Protein AF-A0A2I0IE44-F1 (afdb_monomer_lite)

Radius of gyration: 18.52 Å; chains: 1; bounding box: 37×47×38 Å

Sequence (103 aa):
MDSDAEGVPSEFFDYFKVLCIQGFLTCRKHAERIILLVEMLQDSGFPCFKGGPRTIQNLRKRFHLSLTEEQCVSLVLSLISSSLDAWRTRQYDYYQRVLNGIL

Structure (mmCIF, N/CA/C/O backbone):
data_AF-A0A2I0IE44-F1
#
_entry.id   AF-A0A2I0IE44-F1
#
loop_
_atom_site.group_PDB
_atom_site.id
_atom_site.type_symbol
_atom_site.label_atom_id
_atom_site.label_alt_id
_atom_site.label_comp_id
_atom_site.label_asym_id
_atom_site.label_entity_id
_atom_site.label_seq_id
_atom_site.pdbx_PDB_ins_code
_atom_site.Cartn_x
_atom_site.Cartn_y
_atom_site.Cartn_z
_atom_site.occupancy
_atom_site.B_iso_or_equiv
_atom_site.auth_seq_id
_atom_site.auth_comp_id
_atom_site.auth_asym_id
_atom_site.auth_atom_id
_atom_site.pdbx_PDB_model_num
ATOM 1 N N . MET A 1 1 ? 16.761 -21.976 -12.981 1.00 43.94 1 MET A N 1
ATOM 2 C CA . MET A 1 1 ? 15.441 -21.642 -13.531 1.00 43.94 1 MET A CA 1
ATOM 3 C C . MET A 1 1 ? 15.698 -20.416 -14.352 1.00 43.94 1 MET A C 1
ATOM 5 O O . MET A 1 1 ? 15.938 -19.352 -13.790 1.00 43.94 1 MET A O 1
ATOM 9 N N . ASP A 1 2 ? 15.869 -20.648 -15.640 1.00 37.50 2 ASP A N 1
ATOM 10 C CA . ASP A 1 2 ? 16.315 -19.639 -16.583 1.00 37.50 2 ASP A CA 1
ATOM 11 C C . ASP A 1 2 ? 15.215 -18.581 -16.668 1.00 37.50 2 ASP A C 1
ATOM 13 O O . ASP A 1 2 ? 14.102 -18.836 -17.125 1.00 37.50 2 ASP A O 1
ATOM 17 N N . SER A 1 3 ? 15.490 -17.430 -16.054 1.00 48.53 3 SER A N 1
ATOM 18 C CA . SER A 1 3 ? 14.628 -16.252 -16.085 1.00 48.53 3 SER A CA 1
ATOM 19 C C . SER A 1 3 ? 14.875 -15.546 -17.408 1.00 48.53 3 SER A C 1
ATOM 21 O O . SER A 1 3 ? 15.515 -14.498 -17.438 1.00 48.53 3 SER A O 1
ATOM 23 N N . ASP A 1 4 ? 14.427 -16.151 -18.504 1.00 46.28 4 ASP A N 1
ATOM 24 C CA . ASP A 1 4 ? 14.764 -15.654 -19.831 1.00 46.28 4 ASP A CA 1
ATOM 25 C C . ASP A 1 4 ? 13.620 -14.815 -20.421 1.00 46.28 4 ASP A C 1
ATOM 27 O O . ASP A 1 4 ? 12.501 -15.286 -20.616 1.00 46.28 4 ASP A O 1
ATOM 31 N N . ALA A 1 5 ? 13.989 -13.552 -20.679 1.00 45.94 5 ALA A N 1
ATOM 32 C CA . ALA A 1 5 ? 13.273 -12.415 -21.267 1.00 45.94 5 ALA A CA 1
ATOM 33 C C . ALA A 1 5 ? 12.023 -11.914 -20.503 1.00 45.94 5 ALA A C 1
ATOM 35 O O . ALA A 1 5 ? 10.921 -12.374 -20.765 1.00 45.94 5 ALA A O 1
ATOM 36 N N . GLU A 1 6 ? 12.210 -10.894 -19.641 1.00 48.81 6 GLU A N 1
ATOM 37 C CA . GLU A 1 6 ? 11.210 -10.049 -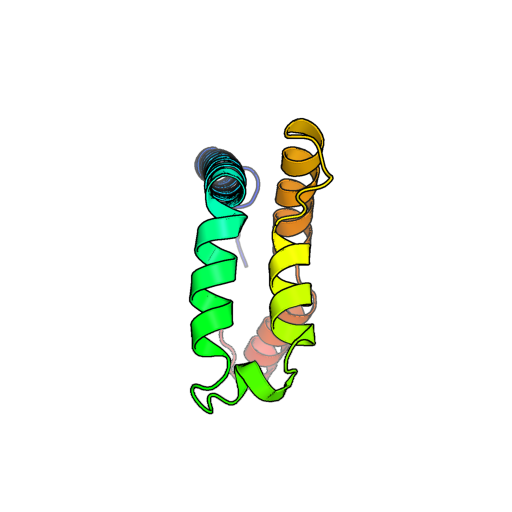18.923 1.00 48.81 6 GLU A CA 1
ATOM 38 C C . GLU A 1 6 ? 11.106 -10.227 -17.381 1.00 48.81 6 GLU A C 1
ATOM 40 O O . GLU A 1 6 ? 10.175 -9.729 -16.749 1.00 48.81 6 GLU A O 1
ATOM 45 N N . GLY A 1 7 ? 12.077 -10.870 -16.720 1.00 66.56 7 GLY A N 1
ATOM 46 C CA . GLY A 1 7 ? 12.286 -10.721 -15.266 1.00 66.56 7 GLY A CA 1
ATOM 47 C C . GLY A 1 7 ? 12.885 -9.351 -14.889 1.00 66.56 7 GLY A C 1
ATOM 48 O O . GLY A 1 7 ? 13.353 -8.621 -15.759 1.00 66.56 7 GLY A O 1
ATOM 49 N N . VAL A 1 8 ? 12.884 -8.993 -13.591 1.00 60.09 8 VAL A N 1
ATOM 50 C CA . VAL A 1 8 ? 13.475 -7.747 -13.034 1.00 60.09 8 VAL A CA 1
ATOM 51 C C . VAL A 1 8 ? 14.882 -7.541 -13.631 1.00 60.09 8 VAL A C 1
ATOM 53 O O . VAL A 1 8 ? 15.761 -8.316 -13.257 1.00 60.09 8 VAL A O 1
ATOM 56 N N . PRO A 1 9 ? 15.159 -6.585 -14.547 1.00 65.88 9 PRO A N 1
ATOM 57 C CA . PRO A 1 9 ? 14.498 -5.323 -14.893 1.00 65.88 9 PRO A CA 1
ATOM 58 C C . PRO A 1 9 ? 13.933 -5.305 -16.331 1.00 65.88 9 PRO A C 1
ATOM 60 O O . PRO A 1 9 ? 14.685 -5.273 -17.305 1.00 65.88 9 PRO A O 1
ATOM 63 N N . SER A 1 10 ? 12.610 -5.255 -16.468 1.00 83.62 10 SER A N 1
ATOM 64 C CA . SER A 1 10 ? 11.941 -5.187 -17.769 1.00 83.62 10 SER A CA 1
ATOM 65 C C . SER A 1 10 ? 11.063 -3.941 -17.889 1.00 83.62 10 SER A C 1
ATOM 67 O O . SER A 1 10 ? 10.593 -3.415 -16.876 1.00 83.62 10 SER A O 1
ATOM 69 N N . GLU A 1 11 ? 10.818 -3.470 -19.117 1.00 85.88 11 GLU A N 1
ATOM 70 C CA . GLU A 1 11 ? 9.967 -2.296 -19.360 1.00 85.88 11 GLU A CA 1
ATOM 71 C C . GLU A 1 11 ? 8.549 -2.524 -18.816 1.00 85.88 11 GLU A C 1
ATOM 73 O O . GLU A 1 11 ? 7.972 -1.651 -18.161 1.00 85.88 11 GLU A O 1
ATOM 78 N N . PHE A 1 12 ? 8.012 -3.735 -18.989 1.00 87.62 12 PHE A N 1
ATOM 79 C CA . PHE A 1 12 ? 6.715 -4.107 -18.431 1.00 87.62 12 PHE A CA 1
ATOM 80 C C . PHE A 1 12 ? 6.732 -4.161 -16.899 1.00 87.62 12 PHE A C 1
ATOM 82 O O . PHE A 1 12 ? 5.744 -3.779 -16.263 1.00 87.62 12 PHE A O 1
ATOM 89 N N . PHE A 1 13 ? 7.844 -4.574 -16.283 1.00 87.75 13 PHE A N 1
ATOM 90 C CA . PHE A 1 13 ? 7.976 -4.555 -14.828 1.00 87.75 13 PHE A CA 1
ATOM 91 C C . PHE A 1 13 ? 8.060 -3.127 -14.268 1.00 87.75 13 PHE A C 1
ATOM 93 O O . PHE A 1 13 ? 7.472 -2.832 -13.223 1.00 87.75 13 PHE A O 1
ATOM 100 N N . ASP A 1 14 ? 8.731 -2.214 -14.965 1.00 89.94 14 ASP A N 1
ATOM 101 C CA . ASP A 1 14 ? 8.757 -0.801 -14.586 1.00 89.94 14 ASP A CA 1
ATOM 102 C C . ASP A 1 14 ? 7.391 -0.135 -14.783 1.00 89.94 14 ASP A C 1
ATOM 104 O O . ASP A 1 14 ? 6.924 0.584 -13.893 1.00 89.94 14 ASP A O 1
ATOM 108 N N . TYR A 1 15 ? 6.684 -0.453 -15.870 1.00 93.12 15 TYR A N 1
ATOM 109 C CA . TYR A 1 15 ? 5.306 -0.007 -16.072 1.00 93.12 15 TYR A CA 1
ATOM 110 C C . TYR A 1 15 ? 4.367 -0.520 -14.969 1.00 93.12 15 TYR A C 1
ATOM 112 O O . TYR A 1 15 ? 3.573 0.246 -14.416 1.00 93.12 15 TYR A O 1
ATOM 120 N N . PHE A 1 16 ? 4.513 -1.782 -14.559 1.00 93.44 16 PHE A N 1
ATOM 121 C CA . PHE A 1 16 ? 3.801 -2.342 -13.411 1.00 93.44 16 PHE A CA 1
ATOM 122 C C . PHE A 1 16 ? 4.056 -1.542 -12.123 1.00 93.44 16 PHE A C 1
ATOM 124 O O . PHE A 1 16 ? 3.097 -1.180 -11.435 1.00 93.44 16 PHE A O 1
ATOM 131 N N . LYS A 1 17 ? 5.315 -1.197 -11.804 1.00 94.38 17 LYS A N 1
ATOM 132 C CA . LYS A 1 17 ? 5.633 -0.368 -10.623 1.00 94.38 17 LYS A CA 1
ATOM 133 C C . LYS A 1 17 ? 4.926 0.984 -10.686 1.00 94.38 17 LYS A C 1
ATOM 135 O O . LYS A 1 17 ? 4.355 1.411 -9.681 1.00 94.38 17 LYS A O 1
ATOM 140 N N . VAL A 1 18 ? 4.942 1.639 -11.850 1.00 96.44 18 VAL A N 1
ATOM 141 C CA . VAL A 1 18 ? 4.254 2.922 -12.069 1.00 96.44 18 VAL A CA 1
ATOM 142 C C . VAL A 1 18 ? 2.759 2.785 -11.780 1.00 96.44 18 VAL A C 1
ATOM 144 O O . VAL A 1 18 ? 2.216 3.575 -11.004 1.00 96.44 18 VAL A O 1
ATOM 147 N N . LEU A 1 19 ? 2.105 1.755 -12.323 1.00 97.88 19 LEU A N 1
ATOM 148 C CA . LEU A 1 19 ? 0.686 1.491 -12.072 1.00 97.88 19 LEU A CA 1
ATOM 149 C C . LEU A 1 19 ? 0.399 1.203 -10.591 1.00 97.88 19 LEU A C 1
ATOM 151 O O . LEU A 1 19 ? -0.582 1.713 -10.050 1.00 97.88 19 LEU A O 1
ATOM 155 N N . CYS A 1 20 ? 1.259 0.448 -9.900 1.00 97.44 20 CYS A N 1
ATOM 156 C CA . CYS A 1 20 ? 1.121 0.204 -8.462 1.00 97.44 20 CYS A CA 1
ATOM 157 C C . CYS A 1 20 ? 1.197 1.496 -7.642 1.00 97.44 20 CYS A C 1
ATOM 159 O O . CYS A 1 20 ? 0.387 1.693 -6.733 1.00 97.44 20 CYS A O 1
ATOM 161 N N . ILE A 1 21 ? 2.138 2.387 -7.964 1.00 97.69 21 ILE A N 1
ATOM 162 C CA . ILE A 1 21 ? 2.280 3.688 -7.298 1.00 97.69 21 ILE A CA 1
ATOM 163 C C . ILE A 1 21 ? 1.028 4.539 -7.536 1.00 97.69 21 ILE A C 1
ATOM 165 O O . ILE A 1 21 ? 0.436 5.047 -6.582 1.00 97.69 21 ILE A O 1
ATOM 169 N N . GLN A 1 22 ? 0.586 4.658 -8.791 1.00 98.00 22 GLN A N 1
ATOM 170 C CA . GLN A 1 22 ? -0.610 5.424 -9.153 1.00 98.00 22 GLN A CA 1
ATOM 171 C C . GLN A 1 22 ? -1.871 4.873 -8.477 1.00 98.00 22 GLN A C 1
ATOM 173 O O . GLN A 1 22 ? -2.672 5.640 -7.931 1.00 98.00 22 GLN A O 1
ATOM 178 N N . GLY A 1 23 ? -2.030 3.548 -8.457 1.00 97.94 23 GLY A N 1
ATOM 179 C CA . GLY A 1 23 ? -3.120 2.869 -7.766 1.00 97.94 23 GLY A CA 1
ATOM 180 C C . GLY A 1 23 ? -3.104 3.152 -6.265 1.00 97.94 23 GLY A C 1
ATOM 181 O O . GLY A 1 23 ? -4.126 3.538 -5.699 1.00 97.94 23 GLY A O 1
ATOM 182 N N . PHE A 1 24 ? -1.938 3.058 -5.621 1.00 97.94 24 PHE A N 1
ATOM 183 C CA . PHE A 1 24 ? -1.795 3.352 -4.195 1.00 97.94 24 PHE A CA 1
ATOM 184 C C . PHE A 1 24 ? -2.134 4.813 -3.861 1.00 97.94 24 PHE A C 1
ATOM 186 O O . PHE A 1 24 ? -2.909 5.070 -2.936 1.00 97.94 24 PHE A O 1
ATOM 193 N N . LEU A 1 25 ? -1.623 5.775 -4.636 1.00 97.31 25 LEU A N 1
ATOM 194 C CA . LEU A 1 25 ? -1.939 7.200 -4.472 1.00 97.31 25 LEU A CA 1
ATOM 195 C C . LEU A 1 25 ? -3.433 7.484 -4.683 1.00 97.31 25 LEU A C 1
ATOM 197 O O . LEU A 1 25 ? -4.031 8.255 -3.932 1.00 97.31 25 LEU A O 1
ATOM 201 N N . THR A 1 26 ? -4.067 6.824 -5.651 1.00 97.50 26 THR A N 1
ATOM 202 C CA . THR A 1 26 ? -5.510 6.961 -5.903 1.00 97.50 26 THR A CA 1
ATOM 203 C C . THR A 1 26 ? -6.336 6.405 -4.745 1.00 97.50 26 THR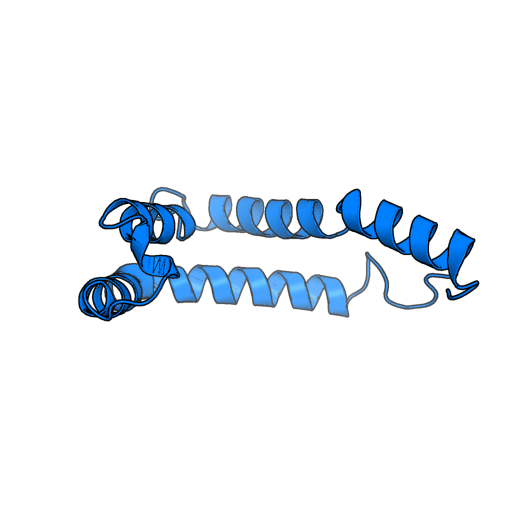 A C 1
ATOM 205 O O . THR A 1 26 ? -7.245 7.072 -4.251 1.00 97.50 26 THR A O 1
ATOM 208 N N . CYS A 1 27 ? -5.977 5.228 -4.231 1.00 97.12 27 CYS A N 1
ATOM 209 C CA . CYS A 1 27 ? -6.602 4.644 -3.046 1.00 97.12 27 CYS A CA 1
ATOM 210 C C . CYS A 1 27 ? -6.486 5.564 -1.820 1.00 97.12 27 CYS A C 1
ATOM 212 O O . CYS A 1 27 ? -7.453 5.713 -1.075 1.00 97.12 27 CYS A O 1
ATOM 214 N N . ARG A 1 28 ? -5.341 6.236 -1.633 1.00 97.38 28 ARG A N 1
ATOM 215 C CA . ARG A 1 28 ? -5.141 7.212 -0.547 1.00 97.38 28 ARG A CA 1
ATOM 216 C C . ARG A 1 28 ? -6.093 8.400 -0.626 1.00 97.38 28 ARG A C 1
ATOM 218 O O . ARG A 1 28 ? -6.631 8.795 0.405 1.00 97.38 28 ARG A O 1
ATOM 225 N N . LYS A 1 29 ? -6.354 8.928 -1.828 1.00 96.81 29 LYS A N 1
ATOM 226 C CA . LYS A 1 29 ? -7.318 10.029 -2.040 1.00 96.81 29 LYS A CA 1
ATOM 227 C C . LYS A 1 29 ? -8.735 9.666 -1.581 1.00 96.81 29 LYS A C 1
ATOM 229 O O . LYS A 1 29 ? -9.498 10.545 -1.195 1.00 96.81 29 LYS A O 1
ATOM 234 N N . HIS A 1 30 ? -9.075 8.377 -1.581 1.00 97.31 30 HIS A N 1
ATOM 235 C CA . HIS A 1 30 ? -10.384 7.864 -1.175 1.00 97.31 30 HIS A CA 1
ATOM 236 C C . HIS A 1 30 ? -10.354 7.051 0.131 1.00 97.31 30 HIS A C 1
ATOM 238 O O . HIS A 1 30 ? -11.325 6.354 0.435 1.00 97.31 30 HIS A O 1
ATOM 244 N N . ALA A 1 31 ? -9.277 7.147 0.920 1.00 97.50 31 ALA A N 1
ATOM 245 C CA . ALA A 1 31 ? -9.064 6.302 2.094 1.00 97.50 31 ALA A CA 1
ATOM 246 C C . ALA A 1 31 ? -10.201 6.401 3.120 1.00 97.50 31 ALA A C 1
ATOM 248 O O . ALA A 1 31 ? -10.692 5.370 3.565 1.00 97.50 31 ALA A O 1
ATOM 249 N N . GLU A 1 32 ? -10.677 7.609 3.447 1.00 97.19 32 GLU A N 1
ATOM 250 C CA . GLU A 1 32 ? -11.757 7.791 4.433 1.00 97.19 32 GLU A CA 1
ATOM 251 C C . GLU A 1 32 ? -13.058 7.102 4.008 1.00 97.19 32 GLU A C 1
ATOM 253 O O . GLU A 1 32 ? -13.712 6.454 4.820 1.00 97.19 32 GLU A O 1
ATOM 258 N N . ARG A 1 33 ? -13.402 7.158 2.713 1.00 97.69 33 ARG A N 1
ATOM 259 C CA . ARG A 1 33 ? -14.591 6.476 2.184 1.00 97.69 33 ARG A CA 1
ATOM 260 C C . ARG A 1 33 ? -14.454 4.959 2.293 1.00 97.69 33 ARG A C 1
ATOM 262 O O . ARG A 1 33 ? -15.415 4.288 2.654 1.00 97.69 33 ARG A O 1
ATOM 269 N N . ILE A 1 34 ? -13.274 4.420 1.985 1.00 97.00 34 ILE A N 1
ATOM 270 C CA . ILE A 1 34 ? -13.002 2.981 2.097 1.00 97.00 34 ILE A CA 1
ATOM 271 C C . ILE A 1 34 ? -13.051 2.545 3.566 1.00 97.00 34 ILE A C 1
ATOM 273 O O . ILE A 1 34 ? -13.686 1.543 3.883 1.00 97.00 34 ILE A O 1
ATOM 277 N N . ILE A 1 35 ? -12.414 3.301 4.464 1.00 96.69 35 ILE A N 1
ATOM 278 C CA . ILE A 1 35 ? -12.371 3.005 5.901 1.00 96.69 35 ILE A CA 1
ATOM 279 C C . ILE A 1 35 ? -13.782 2.998 6.487 1.00 96.69 35 ILE A C 1
ATOM 281 O O . ILE A 1 35 ? -14.133 2.030 7.154 1.00 96.69 35 ILE A O 1
ATOM 285 N N . LEU A 1 36 ? -14.601 4.007 6.176 1.00 96.25 36 LEU A N 1
ATOM 286 C CA . LEU A 1 36 ? -15.984 4.091 6.647 1.00 96.25 36 LEU A CA 1
ATOM 287 C C . LEU A 1 36 ? -16.816 2.876 6.211 1.00 96.25 36 LEU A C 1
ATOM 289 O O . LEU A 1 36 ? -17.551 2.305 7.010 1.00 96.25 36 LEU A O 1
ATOM 293 N N . LEU A 1 37 ? -16.681 2.445 4.952 1.00 95.62 37 LEU A N 1
ATOM 294 C CA . LEU A 1 37 ? -17.378 1.254 4.456 1.00 95.62 37 LEU A CA 1
ATOM 295 C C . LEU A 1 37 ? -16.986 -0.006 5.233 1.00 95.62 37 LEU A C 1
ATOM 297 O O . LEU A 1 37 ? -17.846 -0.818 5.560 1.00 95.62 37 LEU A O 1
ATOM 301 N N . VAL A 1 38 ? -15.699 -0.167 5.540 1.00 94.75 38 VAL A N 1
ATOM 302 C CA . VAL A 1 38 ? -15.201 -1.324 6.295 1.00 94.75 38 VAL A CA 1
ATOM 303 C C . VAL A 1 38 ? -15.602 -1.246 7.771 1.00 94.75 38 VAL A C 1
ATOM 305 O O . VAL A 1 38 ? -15.905 -2.275 8.368 1.00 94.75 38 VAL A O 1
ATOM 308 N N . GLU A 1 39 ? -15.651 -0.049 8.351 1.00 93.62 39 GLU A N 1
ATOM 309 C CA . GLU A 1 39 ? -16.113 0.185 9.723 1.00 93.62 39 GLU A CA 1
ATOM 310 C C . GLU A 1 39 ? -17.590 -0.189 9.896 1.00 93.62 39 GLU A C 1
ATOM 312 O O . GLU A 1 39 ? -17.931 -0.895 10.842 1.00 93.62 39 GLU A O 1
ATOM 317 N N . MET A 1 40 ? -18.453 0.153 8.933 1.00 93.44 40 MET A N 1
ATOM 318 C CA . MET A 1 40 ? -19.863 -0.272 8.940 1.00 93.44 40 MET A CA 1
ATOM 319 C C . MET A 1 40 ? -20.041 -1.798 8.874 1.00 93.44 40 MET A C 1
ATOM 321 O O . MET A 1 40 ? -21.066 -2.321 9.303 1.00 93.44 40 MET A O 1
ATOM 325 N N . LEU A 1 41 ? -19.054 -2.526 8.345 1.00 92.19 41 LEU A N 1
ATOM 326 C CA . LEU A 1 41 ? -19.073 -3.989 8.268 1.00 92.19 41 LEU A CA 1
ATOM 327 C C . LEU A 1 41 ? -18.510 -4.666 9.523 1.00 92.19 41 LEU A C 1
ATOM 329 O O . LEU A 1 41 ? -18.512 -5.897 9.586 1.00 92.19 41 LEU A O 1
ATOM 333 N N . GLN A 1 42 ? -18.032 -3.914 10.518 1.00 89.88 42 GLN A N 1
ATOM 334 C CA . GLN A 1 42 ? -17.360 -4.488 11.685 1.00 89.88 42 GLN A CA 1
ATOM 335 C C . GLN A 1 42 ? -18.266 -5.447 12.481 1.00 89.88 42 GLN A C 1
ATOM 337 O O . GLN A 1 42 ? -17.782 -6.465 12.976 1.00 89.88 42 GLN A O 1
ATOM 342 N N . ASP A 1 43 ? -19.576 -5.188 12.513 1.00 87.19 43 ASP A N 1
ATOM 343 C CA . ASP A 1 43 ? -20.572 -6.004 13.228 1.00 87.19 43 ASP A CA 1
ATOM 344 C C . ASP A 1 43 ? -21.174 -7.140 12.376 1.00 87.19 43 ASP A C 1
ATOM 346 O O . ASP A 1 43 ? -22.098 -7.831 12.797 1.00 87.19 43 ASP A O 1
ATOM 350 N N . SER A 1 44 ? -20.628 -7.389 11.181 1.00 91.19 44 SER A N 1
ATOM 351 C CA . SER A 1 44 ? -21.080 -8.462 10.275 1.00 91.19 44 SER A CA 1
ATOM 352 C C . SER A 1 44 ? -20.856 -9.886 10.803 1.00 91.19 44 SER A C 1
ATOM 354 O O . SER A 1 44 ? -21.378 -10.843 10.235 1.00 91.19 44 SER A O 1
ATOM 356 N N . GLY A 1 45 ? -20.040 -10.057 11.848 1.00 88.31 45 GLY A N 1
ATOM 357 C CA . GLY A 1 45 ? -19.666 -11.368 12.387 1.00 88.31 45 GLY A CA 1
ATOM 358 C C . GLY A 1 45 ? -18.554 -12.091 11.613 1.00 88.31 45 GLY A C 1
ATOM 359 O O . GLY A 1 45 ? -18.225 -13.232 11.950 1.00 88.31 45 GLY A O 1
ATOM 360 N N . PHE A 1 46 ? -17.928 -11.465 10.604 1.00 92.25 46 PHE A N 1
ATOM 361 C CA . PHE A 1 46 ? -16.836 -12.114 9.870 1.00 92.25 46 PHE A CA 1
ATOM 362 C C . PHE A 1 46 ? -15.574 -12.314 10.733 1.00 92.25 46 PHE A C 1
ATOM 364 O O . PHE A 1 46 ? -15.173 -11.414 11.477 1.00 92.25 46 PHE A O 1
ATOM 371 N N . PRO A 1 47 ? -14.855 -13.450 10.589 1.00 92.94 47 PRO A N 1
ATOM 372 C CA . PRO A 1 47 ? -13.665 -13.744 11.393 1.00 92.94 47 PRO A CA 1
ATOM 373 C C . PRO A 1 47 ? -12.541 -12.701 11.304 1.00 92.94 47 PRO A C 1
ATOM 375 O O . PRO A 1 47 ? -11.780 -12.543 12.257 1.00 92.94 47 PRO A O 1
ATOM 378 N N . CYS A 1 48 ? -12.429 -11.976 10.189 1.00 88.44 48 CYS A N 1
ATOM 379 C CA . CYS A 1 48 ? -11.434 -10.916 10.001 1.00 88.44 48 CYS A CA 1
ATOM 380 C C . CYS A 1 48 ? -11.667 -9.685 10.902 1.00 88.44 48 CYS A C 1
ATOM 382 O O . CYS A 1 48 ? -10.720 -8.947 11.186 1.00 88.44 48 CYS A O 1
ATOM 384 N N . PHE A 1 49 ? -12.886 -9.497 11.419 1.00 92.94 49 PHE A N 1
ATOM 385 C CA . PHE A 1 49 ? -13.231 -8.433 12.365 1.00 92.94 49 PHE A CA 1
ATOM 386 C C . PHE A 1 49 ? -13.076 -8.839 13.835 1.00 92.94 49 PHE A C 1
ATOM 388 O O . PHE A 1 49 ? -13.304 -8.014 14.712 1.00 92.94 49 PHE A O 1
ATOM 395 N N . LYS A 1 50 ? -12.582 -10.050 14.145 1.00 87.50 50 LYS A N 1
ATOM 396 C CA . LYS A 1 50 ? -12.289 -10.470 15.535 1.00 87.50 50 LYS A CA 1
ATOM 397 C C . LYS A 1 50 ? -11.301 -9.550 16.262 1.00 87.50 50 LYS A C 1
ATOM 399 O O . LYS A 1 50 ? -11.300 -9.498 17.485 1.00 87.50 50 LYS A O 1
ATOM 404 N N . GLY A 1 51 ? -10.465 -8.821 15.519 1.00 84.31 51 GLY A N 1
ATOM 405 C CA . GLY A 1 51 ? -9.582 -7.786 16.065 1.00 84.31 51 GLY A CA 1
ATOM 406 C C . GLY A 1 51 ? -10.301 -6.501 16.501 1.00 84.31 51 GLY A C 1
ATOM 407 O O . GLY A 1 51 ? -9.649 -5.606 17.042 1.00 84.31 51 GLY A O 1
ATOM 408 N N . GLY A 1 52 ? -11.611 -6.389 16.258 1.00 87.44 52 GLY A N 1
ATOM 409 C CA . GLY A 1 52 ? -12.440 -5.240 16.605 1.00 87.44 52 GLY A CA 1
ATOM 410 C C . GLY A 1 52 ? -11.880 -3.926 16.041 1.00 87.44 52 GLY A C 1
ATOM 411 O O . GLY A 1 52 ? -11.368 -3.911 14.915 1.00 87.44 52 GLY A O 1
ATOM 412 N N . PRO A 1 53 ? -11.861 -2.840 16.839 1.00 88.94 53 PRO A N 1
ATOM 413 C CA . PRO A 1 53 ? -11.339 -1.538 16.414 1.00 88.94 53 PRO A CA 1
ATOM 414 C C . PRO A 1 53 ? -9.887 -1.576 15.910 1.00 88.94 53 PRO A C 1
ATOM 416 O O . PRO A 1 53 ? -9.477 -0.747 15.094 1.00 88.94 53 PRO A O 1
ATOM 419 N N . ARG A 1 54 ? -9.081 -2.554 16.355 1.00 92.56 54 ARG A N 1
ATOM 420 C CA . ARG A 1 54 ? -7.692 -2.712 15.900 1.00 92.56 54 ARG A CA 1
ATOM 421 C C . ARG A 1 54 ? -7.618 -3.061 14.414 1.00 92.56 54 ARG A C 1
ATOM 423 O O . ARG A 1 54 ? -6.670 -2.642 13.750 1.00 92.56 54 ARG A O 1
ATOM 430 N N . THR A 1 55 ? -8.595 -3.792 13.878 1.00 92.94 55 THR A N 1
ATOM 431 C CA . THR A 1 55 ? -8.659 -4.123 12.446 1.00 92.94 55 THR A CA 1
ATOM 432 C C . THR A 1 55 ? -8.798 -2.853 11.605 1.00 92.94 55 THR A C 1
ATOM 434 O O . THR A 1 55 ? -8.035 -2.668 10.654 1.00 92.94 55 THR A O 1
ATOM 437 N N . ILE A 1 56 ? -9.682 -1.937 12.007 1.00 94.75 56 ILE A N 1
ATOM 438 C CA . ILE A 1 56 ? -9.896 -0.652 11.325 1.00 94.75 56 ILE A CA 1
ATOM 439 C C . ILE A 1 56 ? -8.668 0.257 11.462 1.00 94.75 56 ILE A C 1
ATOM 441 O O . ILE A 1 56 ? -8.199 0.825 10.474 1.00 94.75 56 ILE A O 1
ATOM 445 N N . GLN A 1 57 ? -8.060 0.327 12.651 1.00 94.38 57 GLN A N 1
ATOM 446 C CA . GLN A 1 57 ? -6.813 1.079 12.845 1.00 94.38 57 GLN A CA 1
ATOM 447 C C . GLN A 1 57 ? -5.668 0.547 11.974 1.00 94.38 57 GLN A C 1
ATOM 449 O O . GLN A 1 57 ? -4.910 1.328 11.398 1.00 94.38 57 GLN A O 1
ATOM 454 N N . ASN A 1 58 ? -5.535 -0.775 11.852 1.00 95.31 58 ASN A N 1
ATOM 455 C CA . ASN A 1 58 ? -4.534 -1.390 10.984 1.00 95.31 58 ASN A CA 1
ATOM 456 C C . ASN A 1 58 ? -4.800 -1.072 9.508 1.00 95.31 58 ASN A C 1
ATOM 458 O O . ASN A 1 58 ? -3.852 -0.783 8.780 1.00 95.31 58 ASN A O 1
ATOM 462 N N . LEU A 1 59 ? -6.063 -1.079 9.070 1.00 96.00 59 LEU A N 1
ATOM 463 C CA . LEU A 1 59 ? -6.433 -0.658 7.719 1.00 96.00 59 LEU A CA 1
ATOM 464 C C . LEU A 1 59 ? -6.038 0.802 7.469 1.00 96.00 59 LEU A C 1
ATOM 466 O O . LEU A 1 59 ? -5.364 1.087 6.483 1.00 96.00 59 LEU A O 1
ATOM 470 N N . ARG A 1 60 ? -6.367 1.715 8.391 1.00 96.69 60 ARG A N 1
ATOM 471 C CA . ARG A 1 60 ? -5.988 3.133 8.289 1.00 96.69 60 ARG A CA 1
ATOM 472 C C . ARG A 1 60 ? -4.473 3.313 8.178 1.00 96.69 60 ARG A C 1
ATOM 474 O O . ARG A 1 60 ? -4.004 4.074 7.334 1.00 96.69 60 ARG A O 1
ATOM 481 N N . LYS A 1 61 ? -3.700 2.568 8.977 1.00 96.75 61 LYS A N 1
ATOM 482 C CA . LYS A 1 61 ? -2.228 2.587 8.926 1.00 96.75 61 LYS A CA 1
ATOM 483 C C . LYS A 1 61 ? -1.682 2.188 7.553 1.00 96.75 61 LYS A C 1
ATOM 485 O O . LYS A 1 61 ? -0.726 2.807 7.101 1.00 96.75 61 LYS A O 1
ATOM 490 N N . ARG A 1 62 ? -2.311 1.230 6.861 1.00 97.06 62 ARG A N 1
ATOM 491 C CA . ARG A 1 62 ? -1.885 0.769 5.523 1.00 97.06 62 ARG A CA 1
ATOM 492 C C . ARG A 1 62 ? -2.006 1.831 4.431 1.00 97.06 62 ARG A C 1
ATOM 494 O O . ARG A 1 62 ? -1.332 1.712 3.416 1.00 97.06 62 ARG A O 1
ATOM 501 N N . PHE A 1 63 ? -2.817 2.871 4.622 1.00 97.38 63 PHE A N 1
ATOM 502 C CA . PHE A 1 63 ? -2.869 3.991 3.678 1.00 97.38 63 PHE A CA 1
ATOM 503 C C . PHE A 1 63 ? -1.713 4.982 3.859 1.00 97.38 63 PHE A C 1
ATOM 505 O O . PHE A 1 63 ? -1.467 5.786 2.964 1.00 97.38 63 PHE A O 1
ATOM 512 N N . HIS A 1 64 ? -0.984 4.935 4.982 1.00 96.38 64 HIS A N 1
ATOM 513 C CA . HIS A 1 64 ? 0.163 5.805 5.268 1.00 96.38 64 HIS A CA 1
ATOM 514 C C . HIS A 1 64 ? -0.125 7.315 5.131 1.00 96.38 64 HIS A C 1
ATOM 516 O O . HIS A 1 64 ? 0.730 8.068 4.672 1.00 96.38 64 HIS A O 1
ATOM 522 N N . LEU A 1 65 ? -1.322 7.774 5.516 1.00 95.81 65 LEU A N 1
ATOM 523 C CA . LEU A 1 65 ? -1.832 9.133 5.240 1.00 95.81 65 LEU A CA 1
ATOM 524 C C . LEU A 1 65 ? -0.940 10.294 5.726 1.00 95.81 65 LEU A C 1
ATOM 526 O O . LEU A 1 65 ? -1.091 11.407 5.241 1.00 95.81 65 LEU A O 1
ATOM 530 N N . SER A 1 66 ? -0.009 10.046 6.649 1.00 95.88 66 SER A N 1
ATOM 531 C CA . SER A 1 66 ? 0.963 11.035 7.132 1.00 95.88 66 SER A CA 1
ATOM 532 C C . SER A 1 66 ? 2.159 11.267 6.199 1.00 95.88 66 SER A C 1
ATOM 534 O O . SER A 1 66 ? 2.914 12.207 6.418 1.00 95.88 66 SER A O 1
ATOM 536 N N . LEU A 1 67 ? 2.382 10.395 5.211 1.00 96.44 67 LEU A N 1
ATOM 537 C CA . LEU A 1 67 ? 3.493 10.507 4.262 1.00 96.44 67 LEU A CA 1
ATOM 538 C C . LEU A 1 67 ? 3.150 11.446 3.102 1.00 96.44 67 LEU A C 1
ATOM 540 O O . LEU A 1 67 ? 1.997 11.487 2.669 1.00 96.44 67 LEU A O 1
ATOM 544 N N . THR A 1 68 ? 4.153 12.123 2.545 1.00 97.00 68 THR A N 1
ATOM 545 C CA . THR A 1 68 ? 4.025 12.867 1.277 1.00 97.00 68 THR A CA 1
ATOM 546 C C . THR A 1 68 ? 3.913 11.916 0.081 1.00 97.00 68 THR A C 1
ATOM 548 O O . THR A 1 68 ? 4.223 10.728 0.196 1.00 97.00 68 THR A O 1
ATOM 551 N N . GLU A 1 69 ? 3.485 12.408 -1.088 1.00 94.50 69 GLU A N 1
ATOM 552 C CA . GLU A 1 69 ? 3.404 11.573 -2.300 1.00 94.50 69 GLU A CA 1
ATOM 553 C C . GLU A 1 69 ? 4.773 10.993 -2.694 1.00 94.50 69 GLU A C 1
ATOM 555 O O . GLU A 1 69 ? 4.873 9.802 -2.982 1.00 94.50 69 GLU A O 1
ATOM 560 N N . GLU A 1 70 ? 5.843 11.786 -2.595 1.00 95.31 70 GLU A N 1
ATOM 561 C CA . GLU A 1 70 ? 7.223 11.344 -2.850 1.00 95.31 70 GLU A CA 1
ATOM 562 C C . GLU A 1 70 ? 7.653 10.215 -1.901 1.00 95.31 70 GLU A C 1
ATOM 564 O O . GLU A 1 70 ? 8.197 9.197 -2.327 1.00 95.31 70 GLU A O 1
ATOM 569 N N . GLN A 1 71 ? 7.346 10.339 -0.607 1.00 97.44 71 GLN A N 1
ATOM 570 C CA . GLN A 1 71 ? 7.625 9.282 0.370 1.00 97.44 71 GLN A CA 1
ATOM 571 C C . GLN A 1 71 ? 6.815 8.008 0.086 1.00 97.44 71 GLN A C 1
ATOM 573 O O . GLN A 1 71 ? 7.286 6.901 0.356 1.00 97.44 71 GLN A O 1
ATOM 578 N N . CYS A 1 72 ? 5.614 8.140 -0.480 1.00 96.25 72 CYS A N 1
ATOM 579 C CA . CYS A 1 72 ? 4.784 6.997 -0.860 1.00 96.25 72 CYS A CA 1
ATOM 580 C C . CYS A 1 72 ? 5.349 6.227 -2.044 1.00 96.25 72 CYS A C 1
ATOM 582 O O . CYS A 1 72 ? 5.247 5.004 -2.060 1.00 96.25 72 CYS A O 1
ATOM 584 N N . VAL A 1 73 ? 5.954 6.918 -3.010 1.00 96.75 73 VAL A N 1
ATOM 585 C CA . VAL A 1 73 ? 6.647 6.275 -4.133 1.00 96.75 73 VAL A CA 1
ATOM 586 C C . VAL A 1 73 ? 7.727 5.338 -3.588 1.00 96.75 73 VAL A C 1
ATOM 588 O O . VAL A 1 73 ? 7.709 4.141 -3.876 1.00 96.75 73 VAL A O 1
ATOM 591 N N . SER A 1 74 ? 8.595 5.851 -2.711 1.00 97.19 74 SER A N 1
ATOM 592 C CA . SER A 1 74 ? 9.649 5.061 -2.064 1.00 97.19 74 SER A CA 1
ATOM 593 C C . SER A 1 74 ? 9.090 3.895 -1.245 1.00 97.19 74 SER A C 1
ATOM 595 O O . SER A 1 74 ? 9.610 2.781 -1.317 1.00 97.19 74 SER A O 1
ATOM 597 N N . LEU A 1 75 ? 7.996 4.116 -0.507 1.00 96.69 75 LEU A N 1
ATOM 598 C CA . LEU A 1 75 ? 7.311 3.061 0.239 1.00 96.69 75 LEU A CA 1
ATOM 599 C C . LEU A 1 75 ? 6.825 1.940 -0.689 1.00 96.69 75 LEU A C 1
ATOM 601 O O . LEU A 1 75 ? 7.145 0.779 -0.448 1.00 96.69 75 LEU A O 1
ATOM 605 N N . VAL A 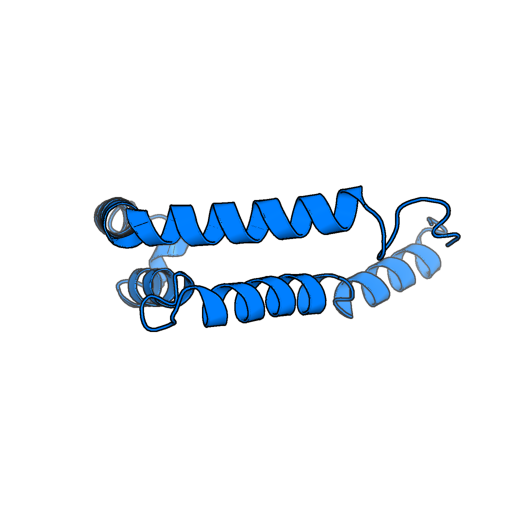1 76 ? 6.070 2.262 -1.741 1.00 96.69 76 VAL A N 1
ATOM 606 C CA . VAL A 1 76 ? 5.505 1.257 -2.657 1.00 96.69 76 VAL A CA 1
ATOM 607 C C . VAL A 1 76 ? 6.617 0.475 -3.352 1.00 96.69 76 VAL A C 1
ATOM 609 O O . VAL A 1 76 ? 6.552 -0.752 -3.405 1.00 96.69 76 VAL A O 1
ATOM 612 N N . LEU A 1 77 ? 7.677 1.150 -3.799 1.00 94.81 77 LEU A N 1
ATOM 613 C CA . LEU A 1 77 ? 8.847 0.486 -4.379 1.00 94.81 77 LEU A CA 1
ATOM 614 C C . LEU A 1 77 ? 9.524 -0.464 -3.381 1.00 94.81 77 LEU A C 1
ATOM 616 O O . LEU A 1 77 ? 9.867 -1.588 -3.749 1.00 94.81 77 LEU A O 1
ATOM 620 N N . SER A 1 78 ? 9.659 -0.062 -2.113 1.00 94.25 78 SER A N 1
ATOM 621 C CA . SER A 1 78 ? 10.208 -0.933 -1.064 1.00 94.25 78 SER A CA 1
ATOM 622 C C . SER A 1 78 ? 9.323 -2.154 -0.795 1.00 94.25 78 SER A C 1
ATOM 624 O O . SER A 1 78 ? 9.841 -3.258 -0.638 1.00 94.25 78 SER A O 1
ATOM 626 N N . LEU A 1 79 ? 7.994 -1.995 -0.821 1.00 94.12 79 LEU A N 1
ATOM 627 C CA . LEU A 1 79 ? 7.045 -3.098 -0.660 1.00 94.12 79 LEU A CA 1
ATOM 628 C C . LEU A 1 79 ? 7.172 -4.101 -1.811 1.00 94.12 79 LEU A C 1
ATOM 630 O O . LEU A 1 79 ? 7.280 -5.302 -1.556 1.00 94.12 79 LEU A O 1
ATOM 634 N N . ILE A 1 80 ? 7.237 -3.613 -3.054 1.00 92.00 80 ILE A N 1
ATOM 635 C CA . ILE A 1 80 ? 7.459 -4.444 -4.247 1.00 92.00 80 ILE A CA 1
ATOM 636 C C . ILE A 1 80 ? 8.788 -5.194 -4.117 1.00 92.00 80 ILE A C 1
ATOM 638 O O . ILE A 1 80 ? 8.810 -6.418 -4.212 1.00 92.00 80 ILE A O 1
ATOM 642 N N . SER A 1 81 ? 9.880 -4.489 -3.807 1.00 87.94 81 SER A N 1
ATOM 643 C CA . SER A 1 81 ? 11.203 -5.101 -3.651 1.00 87.94 81 SER A CA 1
ATOM 644 C C . SER A 1 81 ? 11.234 -6.152 -2.541 1.00 87.94 81 SER A C 1
ATOM 646 O O . SER A 1 81 ? 11.813 -7.214 -2.733 1.00 87.94 81 SER A O 1
ATOM 648 N N . SER A 1 82 ? 10.594 -5.889 -1.398 1.00 86.50 82 SER A N 1
ATOM 649 C CA . SER A 1 82 ? 10.531 -6.847 -0.287 1.00 86.50 82 SER A CA 1
ATOM 650 C C . SER A 1 82 ? 9.703 -8.095 -0.616 1.00 86.50 82 SER A C 1
ATOM 652 O O . SER A 1 82 ? 9.899 -9.146 -0.010 1.00 86.50 82 SER A O 1
ATOM 654 N N . SER A 1 83 ? 8.792 -7.983 -1.585 1.00 85.38 83 SER A N 1
ATOM 655 C CA . SER A 1 83 ? 7.924 -9.076 -2.023 1.00 85.38 83 SER A CA 1
ATOM 656 C C . SER A 1 83 ? 8.575 -9.948 -3.102 1.00 85.38 83 SER A C 1
ATOM 658 O O . SER A 1 83 ? 8.303 -11.144 -3.145 1.00 85.38 83 SER A O 1
ATOM 660 N N . LEU A 1 84 ? 9.446 -9.369 -3.939 1.00 75.88 84 LEU A N 1
ATOM 661 C CA . LEU A 1 84 ? 10.065 -10.019 -5.105 1.00 75.88 84 LEU A CA 1
ATOM 662 C C . LEU A 1 84 ? 11.025 -11.173 -4.793 1.00 75.88 84 LEU A C 1
ATOM 664 O O . LEU A 1 84 ? 11.397 -11.907 -5.696 1.00 75.88 84 LEU A O 1
ATOM 668 N N . ASP A 1 85 ? 11.421 -11.355 -3.541 1.00 64.50 85 ASP A N 1
ATOM 669 C CA . ASP A 1 85 ? 12.368 -12.400 -3.154 1.00 64.50 85 ASP A CA 1
ATOM 670 C C . ASP A 1 85 ? 12.080 -12.897 -1.738 1.00 64.50 85 ASP A C 1
ATOM 672 O O . ASP A 1 85 ? 12.972 -13.160 -0.925 1.00 64.50 85 ASP A O 1
ATOM 676 N N . ALA A 1 86 ? 10.790 -13.001 -1.409 1.00 68.44 86 ALA A N 1
ATOM 677 C CA . ALA A 1 86 ? 10.378 -13.513 -0.118 1.00 68.44 86 ALA A CA 1
ATOM 678 C C . ALA A 1 86 ? 11.007 -14.900 0.090 1.00 68.44 86 ALA A C 1
ATOM 680 O O . ALA A 1 86 ? 10.704 -15.851 -0.624 1.00 68.44 86 ALA A O 1
ATOM 681 N N . TRP A 1 87 ? 11.878 -15.024 1.097 1.00 64.38 87 TRP A N 1
ATOM 682 C CA . TRP A 1 87 ? 12.625 -16.254 1.397 1.00 64.38 87 TRP A CA 1
ATOM 683 C C . TRP A 1 87 ? 11.728 -17.502 1.484 1.00 64.38 87 TRP A C 1
ATOM 685 O O . TRP A 1 87 ? 12.145 -18.601 1.130 1.00 64.38 87 TRP A O 1
ATOM 695 N N . ARG A 1 88 ? 10.463 -17.322 1.888 1.00 66.50 88 ARG A N 1
ATOM 696 C CA . ARG A 1 88 ? 9.450 -18.386 1.901 1.00 66.50 88 ARG A CA 1
ATOM 697 C C . ARG A 1 88 ? 9.155 -18.954 0.515 1.00 66.50 88 ARG A C 1
ATOM 699 O O . ARG A 1 88 ? 8.981 -20.160 0.421 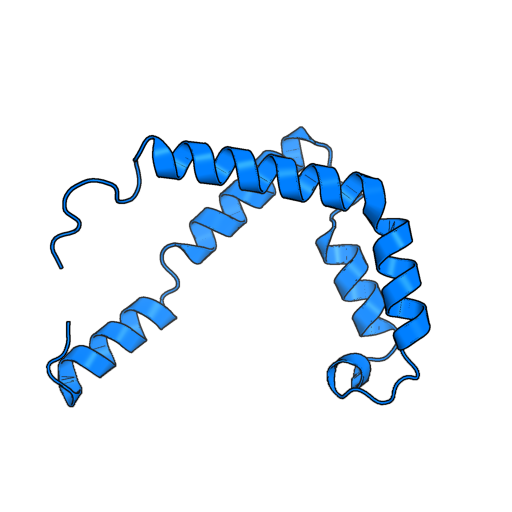1.00 66.50 88 ARG A O 1
ATOM 706 N N . THR A 1 89 ? 9.109 -18.121 -0.522 1.00 71.56 89 THR A N 1
ATOM 707 C CA . THR A 1 89 ? 8.909 -18.551 -1.911 1.00 71.56 89 THR A CA 1
ATOM 708 C C . THR A 1 89 ? 10.072 -19.436 -2.342 1.00 71.56 89 THR A C 1
ATOM 710 O O . THR A 1 89 ? 9.857 -20.585 -2.697 1.00 71.56 89 THR A O 1
ATOM 713 N N . ARG A 1 90 ? 11.317 -18.992 -2.122 1.00 70.44 90 ARG A N 1
ATOM 714 C CA . ARG A 1 90 ? 12.512 -19.803 -2.420 1.00 70.44 90 ARG A CA 1
ATOM 715 C C . ARG A 1 90 ? 12.536 -21.132 -1.656 1.00 70.44 90 ARG A C 1
ATOM 717 O O . ARG A 1 90 ? 12.930 -22.157 -2.205 1.00 70.44 90 ARG A O 1
ATOM 724 N N . GLN A 1 91 ? 12.118 -21.125 -0.389 1.00 75.00 91 GLN A N 1
ATOM 725 C CA . GLN A 1 91 ? 12.039 -22.341 0.422 1.00 75.00 91 GLN A CA 1
ATOM 726 C C . GLN A 1 91 ? 10.930 -23.289 -0.061 1.00 75.00 91 GLN A C 1
ATOM 728 O O . GLN A 1 91 ? 11.107 -24.506 -0.022 1.00 75.00 91 GLN A O 1
ATOM 733 N N . TYR A 1 92 ? 9.799 -22.744 -0.511 1.00 75.69 92 TYR A N 1
ATOM 734 C CA . TYR A 1 92 ? 8.707 -23.513 -1.098 1.00 75.69 92 TYR A CA 1
ATOM 735 C C . TYR A 1 92 ? 9.135 -24.156 -2.420 1.00 75.69 92 TYR A C 1
ATOM 737 O O . TYR A 1 92 ? 8.968 -25.363 -2.577 1.00 75.69 92 TYR A O 1
ATOM 745 N N . ASP A 1 93 ? 9.788 -23.398 -3.300 1.00 80.81 93 ASP A N 1
ATOM 746 C CA . ASP A 1 93 ? 10.305 -23.901 -4.576 1.00 80.81 93 ASP A CA 1
ATOM 747 C C . ASP A 1 93 ? 11.362 -24.991 -4.346 1.00 80.81 93 ASP A C 1
ATOM 749 O O . AS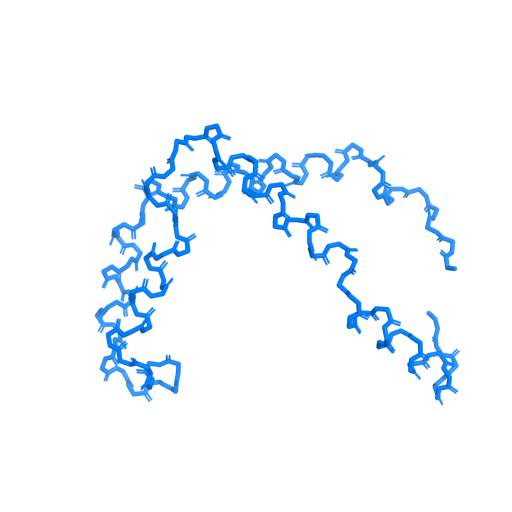P A 1 93 ? 11.358 -26.030 -5.005 1.00 80.81 93 ASP A O 1
ATOM 753 N N . TYR A 1 94 ? 12.237 -24.813 -3.348 1.00 80.88 94 TYR A N 1
ATOM 754 C CA . TYR A 1 94 ? 13.195 -25.843 -2.943 1.00 80.88 94 TYR A CA 1
ATOM 755 C C . TYR A 1 94 ? 12.496 -27.117 -2.452 1.00 80.88 94 TYR A C 1
ATOM 757 O O . TYR A 1 94 ? 12.846 -28.218 -2.877 1.00 80.88 94 TYR A O 1
ATOM 765 N N . TYR A 1 95 ? 11.486 -26.983 -1.589 1.00 84.44 95 TYR A N 1
ATOM 766 C CA . TYR A 1 95 ? 10.692 -28.114 -1.108 1.00 84.44 95 TYR A CA 1
ATOM 767 C C . TYR A 1 95 ? 9.995 -28.846 -2.264 1.00 84.44 95 TYR A C 1
ATOM 769 O O . TYR A 1 95 ? 10.084 -30.072 -2.355 1.00 84.44 95 TYR A O 1
ATOM 777 N N . GLN A 1 96 ? 9.353 -28.109 -3.175 1.00 80.38 96 GLN A N 1
ATOM 778 C CA . GLN A 1 96 ? 8.693 -28.676 -4.352 1.00 80.38 96 GLN A CA 1
ATOM 779 C C . GLN A 1 96 ? 9.680 -29.397 -5.269 1.00 80.38 96 GLN A C 1
ATOM 781 O O . GLN A 1 96 ? 9.394 -30.510 -5.715 1.00 80.38 96 GLN A O 1
ATOM 786 N N . ARG A 1 97 ? 10.862 -28.819 -5.487 1.00 84.69 97 ARG A N 1
ATOM 787 C CA . ARG A 1 97 ? 11.914 -29.439 -6.291 1.00 84.69 97 ARG A CA 1
ATOM 788 C C . ARG A 1 97 ? 12.400 -30.751 -5.681 1.00 84.69 97 ARG A C 1
ATOM 790 O O . ARG A 1 97 ? 12.572 -31.725 -6.406 1.00 84.69 97 ARG A O 1
ATOM 797 N N . VAL A 1 98 ? 12.628 -30.782 -4.367 1.00 85.25 98 VAL A N 1
ATOM 798 C CA . VAL A 1 98 ? 13.157 -31.968 -3.674 1.00 85.25 98 VAL A CA 1
ATOM 799 C C . VAL A 1 98 ? 12.132 -33.098 -3.618 1.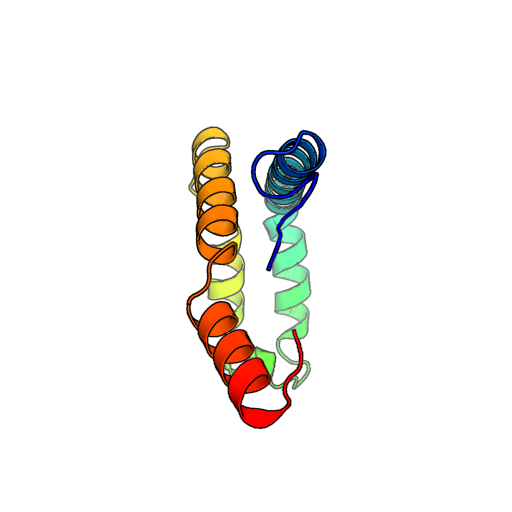00 85.25 98 VAL A C 1
ATOM 801 O O . VAL A 1 98 ? 12.503 -34.254 -3.798 1.00 85.25 98 VAL A O 1
ATOM 804 N N . LEU A 1 99 ? 10.861 -32.787 -3.363 1.00 85.44 99 LEU A N 1
ATOM 805 C CA . LEU A 1 99 ? 9.851 -33.820 -3.113 1.00 85.44 99 LEU A CA 1
ATOM 806 C C . LEU A 1 99 ? 9.047 -34.215 -4.342 1.00 85.44 99 LEU A C 1
ATOM 808 O O . LEU A 1 99 ? 8.707 -35.385 -4.486 1.00 85.44 99 LEU A O 1
ATOM 812 N N . ASN A 1 100 ? 8.753 -33.261 -5.221 1.00 85.94 100 ASN A N 1
ATOM 813 C CA . ASN A 1 100 ? 7.888 -33.500 -6.372 1.00 85.94 100 ASN A CA 1
ATOM 814 C C . ASN A 1 100 ? 8.668 -33.520 -7.694 1.00 85.94 100 ASN A C 1
ATOM 816 O O . ASN A 1 100 ? 8.102 -33.901 -8.714 1.00 85.94 100 ASN A O 1
ATOM 820 N N . GLY A 1 101 ? 9.942 -33.104 -7.703 1.00 79.44 101 GLY A N 1
ATOM 821 C CA . GLY A 1 101 ? 10.747 -33.003 -8.925 1.00 79.44 101 GLY A CA 1
ATOM 822 C C . GLY A 1 101 ? 10.257 -31.933 -9.907 1.00 79.44 101 GLY A C 1
ATOM 823 O O . GLY A 1 101 ? 10.685 -31.930 -11.058 1.00 79.44 101 GLY A O 1
ATOM 824 N N . ILE A 1 102 ? 9.355 -31.048 -9.469 1.00 70.88 102 ILE A N 1
ATOM 825 C CA . ILE A 1 102 ? 8.754 -29.995 -10.294 1.00 70.88 102 ILE A CA 1
ATOM 826 C C . ILE A 1 102 ? 9.613 -28.733 -10.186 1.00 70.88 102 ILE A C 1
ATOM 828 O O . ILE A 1 102 ? 10.020 -28.354 -9.083 1.00 70.88 102 ILE A O 1
ATOM 832 N N . LEU A 1 103 ? 9.870 -28.110 -11.339 1.00 59.66 103 LEU A N 1
ATOM 833 C CA . LEU A 1 103 ? 10.374 -26.748 -11.489 1.00 59.66 103 LEU A CA 1
ATOM 834 C C . LEU A 1 103 ? 9.371 -25.952 -12.328 1.00 59.66 103 LEU A C 1
ATOM 836 O O . LEU A 1 103 ? 8.899 -26.528 -13.336 1.00 59.66 103 LEU A O 1
#

InterPro domains:
  IPR000403 Phosphatidylinositol 3-/4-kinase, catalytic domain [PS50290] (1-88)
  IPR011009 Protein kinase-like domain superfamily [SSF56112] (10-97)
  IPR015433 Phosphatidylinositol 3-/4-kinase [PTHR10048] (7-103)
  IPR036940 Phosphatidylinositol 3-/4-kinase, catalytic domain superfamily [G3DSA:1.10.1070.11] (3-101)

Secondary structure (DSSP, 8-state):
----SSSSS-HHHHHHHHHHHHHHHHHHHTHHHHHHHHHHTGGG--GGGGGTHHHHHHHHHHTTTTS-HHHHHHHHHHHHHHHTT-HHHHHHHHHHHHHH---

Foldseek 3Di:
DPPPDADPPDPVVVVVLVVQLVVLVVCLVCVVVVLVVVLVCLPVPDPCNPVPVVSSVVSSVVSVNVDDSVVSSVVSVVVVVCPSCPVVVVVVVVVCCVPVVDD

pLDDT: mean 86.61, std 14.17, range [37.5, 98.0]

Organism: Punica granatum (NCBI:txid22663)